Protein AF-A0A5R9P076-F1 (afdb_monomer)

Secondary structure (DSSP, 8-state):
--TTSHHHHHHHHTTS-HHHHTTS----STTHHHHHHHHTTGGG--SHHHHHHHHHHTHHHHHHT-HHHHHHHHHHHHHHTTT-HHHHHHHHHHHHHTT-S-----TT---HHHHHHHHHHHHHHHHHHHHHHHHHHHHHHHHHHHHHHHHHHHHHHHHT--

Sequence (162 aa):
MQLLSKEALEAWRATLPDDVLTCIETIDDSGQEAADFISKFLPDLKNSDDFSGLVSANREKFMEMGRARRIRFLAWCAAKFHSDKDERLRLISKITETGSSEEGSGSGNQSVGILFLEDIKAFAAAMGPRAAALIVDENTLSTVAGVGLEMASDMELRGGRK

Mean predicted aligned error: 11.78 Å

Solvent-accessible surface area (backbone atoms only — not comparable to full-atom values): 9103 Å² total; per-residue (Å²): 117,65,70,48,36,66,67,44,45,53,58,51,52,75,73,49,54,72,58,50,49,75,59,44,58,85,88,61,75,67,28,43,69,34,24,56,56,54,33,71,54,56,84,76,54,83,51,54,64,52,51,35,48,52,48,66,75,39,39,68,39,59,60,51,26,39,64,47,42,50,49,52,48,51,54,52,58,42,57,76,30,64,93,38,65,66,61,33,52,51,31,54,51,46,43,39,50,37,69,66,72,90,80,76,95,70,85,89,74,78,38,52,6,55,53,51,47,52,47,51,50,43,48,48,60,36,44,40,65,57,55,49,48,53,56,44,51,65,52,48,51,54,48,52,51,49,52,51,49,52,55,51,52,52,48,56,66,63,71,69,69,129

Radius of gyration: 22.94 Å; Cα contacts (8 Å, |Δi|>4): 131; chains: 1; bounding box: 50×40×75 Å

Structure (mmCIF, N/CA/C/O backbone):
data_AF-A0A5R9P076-F1
#
_entry.id   AF-A0A5R9P076-F1
#
loop_
_atom_site.group_PDB
_atom_site.id
_atom_site.type_symbol
_atom_site.label_atom_id
_atom_site.label_alt_id
_atom_site.label_comp_id
_atom_site.label_asym_id
_atom_site.label_entity_id
_atom_site.label_seq_id
_atom_site.pdbx_PDB_ins_code
_atom_site.Cartn_x
_atom_site.Cartn_y
_atom_site.Cartn_z
_atom_site.occupancy
_atom_site.B_iso_or_equiv
_atom_site.auth_seq_id
_atom_site.auth_comp_id
_atom_site.auth_asym_id
_atom_site.auth_atom_id
_atom_site.pdbx_PDB_model_num
ATOM 1 N N . MET A 1 1 ? -9.817 -12.397 7.333 1.00 52.56 1 MET A N 1
ATOM 2 C CA . MET A 1 1 ? -8.691 -12.341 6.374 1.00 52.56 1 MET A CA 1
ATOM 3 C C . MET A 1 1 ? -7.677 -11.347 6.919 1.00 52.56 1 MET A C 1
ATOM 5 O O . MET A 1 1 ? -7.999 -10.170 6.976 1.00 52.56 1 MET A O 1
ATOM 9 N N . GLN A 1 2 ? -6.513 -11.799 7.389 1.00 72.00 2 GLN A N 1
ATOM 10 C CA . GLN A 1 2 ? -5.481 -10.928 7.971 1.00 72.00 2 GLN A CA 1
ATOM 11 C C . GLN A 1 2 ? -4.481 -10.492 6.892 1.00 72.00 2 GLN A C 1
ATOM 13 O O . GLN A 1 2 ? -3.353 -10.955 6.832 1.00 72.00 2 GLN A O 1
ATOM 18 N N . LEU A 1 3 ? -4.933 -9.640 5.970 1.00 80.56 3 LEU A N 1
ATOM 19 C CA . LEU A 1 3 ? -4.145 -9.215 4.805 1.00 80.56 3 LEU A CA 1
ATOM 20 C C . LEU A 1 3 ? -2.860 -8.456 5.187 1.00 80.56 3 LEU A C 1
ATOM 22 O O . LEU A 1 3 ? -1.872 -8.510 4.457 1.00 80.56 3 LEU A O 1
ATOM 26 N N . LEU A 1 4 ? -2.913 -7.715 6.294 1.00 87.69 4 LEU A N 1
ATOM 27 C CA . LEU A 1 4 ? -1.838 -6.841 6.757 1.00 87.69 4 LEU A CA 1
ATOM 28 C C . LEU A 1 4 ? -1.059 -7.441 7.936 1.00 87.69 4 LEU A C 1
ATOM 30 O O . LEU A 1 4 ? -0.268 -6.722 8.551 1.00 87.69 4 LEU A O 1
ATOM 34 N N . SER A 1 5 ? -1.280 -8.721 8.274 1.00 87.12 5 SER A N 1
ATOM 35 C CA . SER A 1 5 ? -0.461 -9.365 9.301 1.00 87.12 5 SER A CA 1
ATOM 36 C C . SER A 1 5 ? 0.962 -9.567 8.817 1.00 87.12 5 SER A C 1
ATOM 38 O O . SER A 1 5 ? 1.235 -9.614 7.614 1.00 87.12 5 SER A O 1
ATOM 40 N N . LYS A 1 6 ? 1.866 -9.714 9.779 1.00 87.50 6 LYS A N 1
ATOM 41 C CA . LYS A 1 6 ? 3.260 -10.059 9.535 1.00 87.50 6 LYS A CA 1
ATOM 42 C C . LYS A 1 6 ? 3.403 -11.259 8.605 1.00 87.50 6 LYS A C 1
ATOM 44 O O . LYS A 1 6 ? 4.090 -11.151 7.598 1.00 87.50 6 LYS A O 1
ATOM 49 N N . GLU A 1 7 ? 2.697 -12.352 8.874 1.00 88.19 7 GLU A N 1
ATOM 50 C CA . GLU A 1 7 ? 2.788 -13.588 8.089 1.00 88.19 7 GLU A CA 1
ATOM 51 C C . GLU A 1 7 ? 2.330 -13.358 6.644 1.00 88.19 7 GLU A C 1
ATOM 53 O O . GLU A 1 7 ? 2.952 -13.837 5.696 1.00 88.19 7 GLU A O 1
ATOM 58 N N . ALA A 1 8 ? 1.258 -12.581 6.454 1.00 87.31 8 ALA A N 1
ATOM 59 C CA . ALA A 1 8 ? 0.768 -12.229 5.127 1.00 87.31 8 ALA A CA 1
ATOM 60 C C . ALA A 1 8 ? 1.743 -11.312 4.373 1.00 87.31 8 ALA A C 1
ATOM 62 O O . ALA A 1 8 ? 1.891 -11.438 3.153 1.00 87.31 8 ALA A O 1
ATOM 63 N N . LEU A 1 9 ? 2.413 -10.398 5.080 1.00 88.31 9 LEU A N 1
ATOM 64 C CA . LEU A 1 9 ? 3.448 -9.542 4.512 1.00 88.31 9 LEU A CA 1
ATOM 65 C C . LEU A 1 9 ? 4.713 -10.326 4.161 1.00 88.31 9 LEU A C 1
ATOM 67 O O . LEU A 1 9 ? 5.266 -10.096 3.092 1.00 88.31 9 LEU A O 1
ATOM 71 N N . GLU A 1 10 ? 5.158 -11.247 5.013 1.00 88.75 10 GLU A N 1
ATOM 72 C CA . GLU A 1 10 ? 6.329 -12.096 4.771 1.00 88.75 10 GLU A CA 1
ATOM 73 C C . GLU A 1 10 ? 6.095 -13.009 3.565 1.00 88.75 10 GLU A C 1
ATOM 75 O O . GLU A 1 10 ? 6.929 -13.067 2.659 1.00 88.75 10 GLU A O 1
ATOM 80 N N . ALA A 1 11 ? 4.919 -13.641 3.495 1.00 87.06 11 ALA A N 1
ATOM 81 C CA . ALA A 1 11 ? 4.516 -14.444 2.347 1.00 87.06 11 ALA A CA 1
ATOM 82 C C . ALA A 1 11 ? 4.445 -13.608 1.060 1.00 87.06 11 ALA A C 1
ATOM 84 O O . ALA A 1 11 ? 4.908 -14.048 0.011 1.00 87.06 11 ALA A O 1
ATOM 85 N N . TRP A 1 12 ? 3.903 -12.387 1.128 1.00 86.38 12 TRP A N 1
ATOM 86 C CA . TRP A 1 12 ? 3.876 -11.480 -0.019 1.00 86.38 12 TRP A CA 1
ATOM 87 C C . TRP A 1 12 ? 5.284 -11.050 -0.439 1.00 86.38 12 TRP A C 1
ATOM 89 O O . TRP A 1 12 ? 5.612 -11.117 -1.623 1.00 86.38 12 TRP A O 1
ATOM 99 N N . ARG A 1 13 ? 6.141 -10.680 0.516 1.00 86.12 13 ARG A N 1
ATOM 100 C CA . ARG A 1 13 ? 7.528 -10.273 0.282 1.00 86.12 13 ARG A CA 1
ATOM 101 C C . ARG A 1 13 ? 8.321 -11.369 -0.428 1.00 86.12 13 ARG A C 1
ATOM 103 O O . ARG A 1 13 ? 9.042 -11.058 -1.362 1.00 86.12 13 ARG A O 1
ATOM 110 N N . ALA A 1 14 ? 8.119 -12.638 -0.075 1.00 87.00 14 ALA A N 1
ATOM 111 C CA . ALA A 1 14 ? 8.769 -13.770 -0.745 1.00 87.00 14 ALA A CA 1
ATOM 112 C C . ALA A 1 14 ? 8.414 -13.915 -2.242 1.00 87.00 14 ALA A C 1
ATOM 114 O O . ALA A 1 14 ? 9.110 -14.618 -2.970 1.00 87.00 14 ALA A O 1
ATOM 115 N N . THR A 1 15 ? 7.342 -13.267 -2.712 1.00 84.56 15 THR A N 1
ATOM 116 C CA . THR A 1 15 ? 6.947 -13.257 -4.134 1.00 84.56 15 THR A CA 1
ATOM 117 C C . THR A 1 15 ? 7.462 -12.042 -4.901 1.00 84.56 15 THR A C 1
ATOM 119 O O . THR A 1 15 ? 7.340 -11.994 -6.126 1.00 84.56 15 THR A O 1
ATOM 122 N N . LEU A 1 16 ? 7.995 -11.042 -4.195 1.00 83.38 16 LEU A N 1
ATOM 123 C CA . LEU A 1 16 ? 8.477 -9.818 -4.812 1.00 83.38 16 LEU A CA 1
ATOM 124 C C . LEU A 1 16 ? 9.899 -10.021 -5.340 1.00 83.38 16 LEU A C 1
ATOM 126 O O . LEU A 1 16 ? 10.714 -10.662 -4.679 1.00 83.38 16 LEU A O 1
ATOM 130 N N . PRO A 1 17 ? 10.217 -9.462 -6.513 1.00 83.25 17 PRO A N 1
ATOM 131 C CA . PRO A 1 17 ? 11.572 -9.517 -7.028 1.00 83.25 17 PRO A CA 1
ATOM 132 C C . PRO A 1 17 ? 12.523 -8.605 -6.240 1.00 83.25 17 PRO A C 1
ATOM 134 O O . PRO A 1 17 ? 12.096 -7.623 -5.628 1.00 83.25 17 PRO A O 1
ATOM 137 N N . ASP A 1 18 ? 13.814 -8.946 -6.258 1.00 82.69 18 ASP A N 1
ATOM 138 C CA . ASP A 1 18 ? 14.845 -8.359 -5.387 1.00 82.69 18 ASP A CA 1
ATOM 139 C C . ASP A 1 18 ? 14.935 -6.832 -5.457 1.00 82.69 18 ASP A C 1
ATOM 141 O O . ASP A 1 18 ? 15.166 -6.163 -4.451 1.00 82.69 18 ASP A O 1
ATOM 145 N N . ASP A 1 19 ? 14.707 -6.260 -6.634 1.00 77.62 19 ASP A N 1
ATOM 146 C CA . ASP A 1 19 ? 14.695 -4.819 -6.847 1.00 77.62 19 ASP A CA 1
ATOM 147 C C . ASP A 1 19 ? 13.543 -4.134 -6.103 1.00 77.62 19 ASP A C 1
ATOM 149 O O . ASP A 1 19 ? 13.736 -3.087 -5.486 1.00 77.62 19 ASP A O 1
ATOM 153 N N . VAL A 1 20 ? 12.372 -4.767 -6.049 1.00 77.06 20 VAL A N 1
ATOM 154 C CA . VAL A 1 20 ? 11.212 -4.287 -5.284 1.00 77.06 20 VAL A CA 1
ATOM 155 C C . VAL A 1 20 ? 11.425 -4.468 -3.785 1.00 77.06 20 VAL A C 1
ATOM 157 O O . VAL A 1 20 ? 10.986 -3.629 -2.998 1.00 77.06 20 VAL A O 1
ATOM 160 N N . LEU A 1 21 ? 12.147 -5.511 -3.366 1.00 82.38 21 LEU A N 1
ATOM 161 C CA . LEU A 1 21 ? 12.463 -5.736 -1.952 1.00 82.38 21 LEU A CA 1
ATOM 162 C C . LEU A 1 21 ? 13.232 -4.573 -1.319 1.00 82.38 21 LEU A C 1
ATOM 164 O O . LEU A 1 21 ? 13.111 -4.371 -0.114 1.00 82.38 21 LEU A O 1
ATOM 168 N N . THR A 1 22 ? 13.965 -3.784 -2.109 1.00 79.94 22 THR A N 1
ATOM 169 C CA . THR A 1 22 ? 14.715 -2.617 -1.619 1.00 79.94 22 THR A CA 1
ATOM 170 C C . THR A 1 22 ? 13.831 -1.496 -1.061 1.00 79.94 22 THR A C 1
ATOM 172 O O . THR A 1 22 ? 14.291 -0.727 -0.218 1.00 79.94 22 THR A O 1
ATOM 175 N N . CYS A 1 23 ? 12.564 -1.399 -1.489 1.00 77.44 23 CYS A N 1
ATOM 176 C CA . CYS A 1 23 ? 11.626 -0.369 -1.022 1.00 77.44 23 CYS A CA 1
ATOM 177 C C . CYS A 1 23 ? 10.661 -0.857 0.070 1.00 77.44 23 CYS A C 1
ATOM 179 O O . CYS A 1 23 ? 9.968 -0.046 0.691 1.00 77.44 23 CYS A O 1
ATOM 181 N N . ILE A 1 24 ? 10.620 -2.169 0.319 1.00 79.12 24 ILE A N 1
AT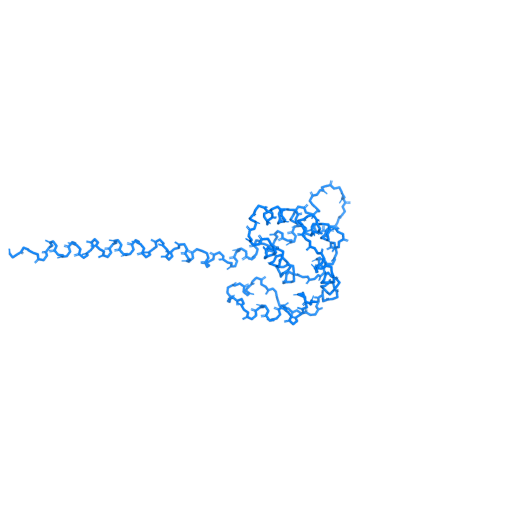OM 182 C CA . ILE A 1 24 ? 9.838 -2.771 1.395 1.00 79.12 24 ILE A CA 1
ATOM 183 C C . ILE A 1 24 ? 10.731 -2.855 2.632 1.00 79.12 24 ILE A C 1
ATOM 185 O O . ILE A 1 24 ? 11.671 -3.647 2.679 1.00 79.12 24 ILE A O 1
ATOM 189 N N . GLU A 1 25 ? 10.428 -2.026 3.630 1.00 75.88 25 GLU A N 1
ATOM 190 C CA . GLU A 1 25 ? 11.100 -2.054 4.932 1.00 75.88 25 GLU A CA 1
ATOM 191 C C . GLU A 1 25 ? 11.065 -3.455 5.558 1.00 75.88 25 GLU A C 1
ATOM 193 O O . GLU A 1 25 ? 10.203 -4.286 5.248 1.00 75.88 25 GLU A O 1
ATOM 198 N N . THR A 1 26 ? 12.012 -3.716 6.461 1.00 77.25 26 THR A N 1
ATOM 199 C CA . THR A 1 26 ? 12.011 -4.941 7.261 1.00 77.25 26 THR A CA 1
ATOM 200 C C . THR A 1 26 ? 10.670 -5.077 7.975 1.00 77.25 26 THR A C 1
ATOM 202 O O . THR A 1 26 ? 1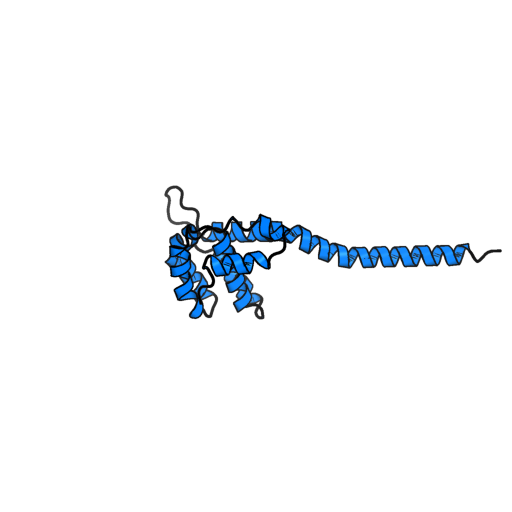0.217 -4.153 8.644 1.00 77.25 26 THR A O 1
ATOM 205 N N . ILE A 1 27 ? 10.033 -6.234 7.814 1.00 80.00 27 ILE A N 1
ATOM 206 C CA . ILE A 1 27 ? 8.757 -6.526 8.458 1.00 80.00 27 ILE A CA 1
ATOM 207 C C . ILE A 1 27 ? 9.059 -6.887 9.910 1.00 80.00 27 ILE A C 1
ATOM 209 O O . ILE A 1 27 ? 9.698 -7.905 10.178 1.00 80.00 27 ILE A O 1
ATOM 213 N N . ASP A 1 28 ? 8.604 -6.054 10.834 1.00 80.25 28 ASP A N 1
ATOM 214 C CA . ASP A 1 28 ? 8.674 -6.303 12.266 1.00 80.25 28 ASP A CA 1
ATOM 215 C C . ASP A 1 28 ? 7.276 -6.239 12.907 1.00 80.25 28 ASP A C 1
ATOM 217 O O . ASP A 1 28 ? 6.242 -6.070 12.243 1.00 80.25 28 ASP A O 1
ATOM 221 N N . ASP A 1 29 ? 7.242 -6.429 14.223 1.00 83.25 29 ASP A N 1
ATOM 222 C CA . ASP A 1 29 ? 5.997 -6.417 14.992 1.00 83.25 29 ASP A CA 1
ATOM 223 C C . ASP A 1 29 ? 5.503 -4.983 15.267 1.00 83.25 29 ASP A C 1
ATOM 225 O O . ASP A 1 29 ? 4.395 -4.794 15.777 1.00 83.25 29 ASP A O 1
ATOM 229 N N . SER A 1 30 ? 6.282 -3.954 14.903 1.00 83.62 30 SER A N 1
ATOM 230 C CA . SER A 1 30 ? 5.867 -2.562 15.069 1.00 83.62 30 SER A CA 1
ATOM 231 C C . SER A 1 30 ? 4.650 -2.285 14.187 1.00 83.62 30 SER A C 1
ATOM 233 O O . SER A 1 30 ? 4.571 -2.730 13.043 1.00 83.62 30 SER A O 1
ATOM 235 N N . GLY A 1 31 ? 3.631 -1.625 14.739 1.00 87.06 31 GLY A N 1
ATOM 236 C CA . GLY A 1 31 ? 2.412 -1.312 13.992 1.00 87.06 31 GLY A CA 1
ATOM 237 C C . GLY A 1 31 ? 1.497 -2.506 13.674 1.00 87.06 31 GLY A C 1
ATOM 238 O O . GLY A 1 31 ? 0.515 -2.330 12.950 1.00 87.06 31 GLY A O 1
ATOM 239 N N . GLN A 1 32 ? 1.765 -3.707 14.210 1.00 89.94 32 GLN A N 1
ATOM 240 C CA . GLN A 1 32 ? 0.924 -4.895 14.000 1.00 89.94 32 GLN A CA 1
ATOM 241 C C . GLN A 1 32 ? -0.497 -4.704 14.559 1.00 89.94 32 GLN A C 1
ATOM 243 O O . GLN A 1 32 ? -1.468 -5.021 13.878 1.00 89.94 32 GLN A O 1
ATOM 248 N N . GLU A 1 33 ? -0.645 -4.093 15.738 1.00 92.06 33 GLU A N 1
ATOM 249 C CA . GLU A 1 33 ? -1.966 -3.797 16.317 1.00 92.06 33 GLU A CA 1
ATOM 250 C C . GLU A 1 33 ? -2.794 -2.855 15.428 1.00 92.06 33 GLU A C 1
ATOM 252 O O . GLU A 1 33 ? -3.988 -3.076 15.206 1.00 92.06 33 GLU A O 1
ATOM 257 N N . ALA A 1 34 ? -2.154 -1.823 14.871 1.00 92.44 34 ALA A N 1
ATOM 258 C CA . ALA A 1 34 ? -2.785 -0.901 13.933 1.00 92.44 34 ALA A CA 1
ATOM 259 C C . ALA A 1 34 ? -3.213 -1.623 12.646 1.00 92.44 34 ALA A C 1
ATOM 261 O O . ALA A 1 34 ? -4.325 -1.429 12.151 1.00 92.44 34 ALA A O 1
ATOM 262 N N . ALA A 1 35 ? -2.361 -2.510 12.137 1.00 91.81 35 ALA A N 1
ATOM 263 C CA . ALA A 1 35 ? -2.640 -3.320 10.961 1.00 91.81 35 ALA A CA 1
ATOM 264 C C . ALA A 1 35 ? -3.803 -4.297 11.167 1.00 91.81 35 ALA A C 1
ATOM 266 O O . ALA A 1 35 ? -4.648 -4.449 10.280 1.00 91.81 35 ALA A O 1
ATOM 267 N N . ASP A 1 36 ? -3.871 -4.935 12.333 1.00 91.69 36 ASP A N 1
ATOM 268 C CA . ASP A 1 36 ? -4.958 -5.838 12.702 1.00 91.69 36 ASP A CA 1
ATOM 269 C C . ASP A 1 36 ? -6.270 -5.085 12.885 1.00 91.69 36 ASP A C 1
ATOM 271 O O . ASP A 1 36 ? -7.328 -5.580 12.490 1.00 91.69 36 ASP A O 1
ATOM 275 N N . PHE A 1 37 ? -6.214 -3.870 13.430 1.00 92.69 37 PHE A N 1
ATOM 276 C CA . PHE A 1 37 ? -7.367 -2.986 13.493 1.00 92.69 37 PHE A CA 1
ATOM 277 C C . PHE A 1 37 ? -7.885 -2.650 12.087 1.00 92.69 37 PHE A C 1
ATOM 279 O O . PHE A 1 37 ? -9.046 -2.928 11.795 1.00 92.69 37 PHE A O 1
ATOM 286 N N . ILE A 1 38 ? -7.030 -2.145 11.190 1.00 93.50 38 ILE A N 1
ATOM 287 C CA . ILE A 1 38 ? -7.416 -1.801 9.809 1.00 93.50 38 ILE A CA 1
ATOM 288 C C . ILE A 1 38 ? -7.918 -3.030 9.038 1.00 93.50 38 ILE A C 1
ATOM 290 O O . ILE A 1 38 ? -8.920 -2.948 8.326 1.00 93.50 38 ILE A O 1
ATOM 294 N N . SER A 1 39 ? -7.281 -4.191 9.222 1.00 91.56 39 SER A N 1
ATOM 295 C CA . SER A 1 39 ? -7.641 -5.441 8.537 1.00 91.56 39 SER A CA 1
ATOM 296 C C . SER A 1 39 ? -9.083 -5.887 8.788 1.00 91.56 39 SER A C 1
ATOM 298 O O . SER A 1 39 ? -9.654 -6.575 7.940 1.00 91.56 39 SER A O 1
ATOM 300 N N . LYS A 1 40 ? -9.691 -5.490 9.915 1.00 91.31 40 LYS A N 1
ATOM 301 C CA . LYS A 1 40 ? -11.091 -5.811 10.241 1.00 91.31 40 LYS A CA 1
ATOM 302 C C . LYS A 1 40 ? -12.086 -5.134 9.302 1.00 91.31 40 LYS A C 1
ATOM 304 O O . LYS A 1 40 ? -13.136 -5.708 9.057 1.00 91.31 40 LYS A O 1
ATOM 309 N N . PHE A 1 41 ? -11.747 -3.964 8.762 1.00 91.19 41 PHE A N 1
ATOM 310 C CA . PHE A 1 41 ? -12.644 -3.171 7.915 1.00 91.19 41 PHE A CA 1
ATOM 311 C C . PHE A 1 41 ? -12.517 -3.504 6.426 1.00 91.19 41 PHE A C 1
ATOM 313 O O . PHE A 1 41 ? -13.438 -3.255 5.655 1.00 91.19 41 PHE A O 1
ATOM 320 N N . LEU A 1 42 ? -11.385 -4.079 6.000 1.00 89.62 42 LEU A N 1
ATOM 321 C CA . LEU A 1 42 ? -11.100 -4.338 4.583 1.00 89.62 42 LEU A CA 1
ATOM 322 C C . LEU A 1 42 ? -12.157 -5.194 3.858 1.00 89.62 42 LEU A C 1
ATOM 324 O O . LEU A 1 42 ? -12.450 -4.890 2.703 1.00 89.62 42 LEU A O 1
ATOM 328 N N . PRO A 1 43 ? -12.739 -6.255 4.452 1.00 88.31 43 PRO A N 1
ATOM 329 C CA . PRO A 1 43 ? -13.738 -7.069 3.758 1.00 88.31 43 PRO A CA 1
ATOM 330 C C . PRO A 1 43 ? -14.981 -6.290 3.307 1.00 88.31 43 PRO A C 1
ATOM 332 O O . PRO A 1 43 ? -15.598 -6.679 2.315 1.00 88.31 43 PRO A O 1
ATOM 335 N N . ASP A 1 44 ? -15.309 -5.195 3.995 1.00 88.38 44 ASP A N 1
ATOM 336 C CA . ASP A 1 44 ? -16.555 -4.451 3.805 1.00 88.38 44 ASP A CA 1
ATOM 337 C C . ASP A 1 44 ? -16.432 -3.287 2.808 1.00 88.38 44 ASP A C 1
ATOM 339 O O . ASP A 1 44 ? -17.447 -2.723 2.399 1.00 88.38 44 ASP A O 1
ATOM 343 N N . LEU A 1 45 ? -15.214 -2.947 2.372 1.00 89.12 45 LEU A N 1
ATOM 344 C CA . LEU A 1 45 ? -14.963 -1.842 1.441 1.00 89.12 45 LEU A CA 1
ATOM 345 C C . LEU A 1 45 ? -15.324 -2.224 -0.001 1.00 89.12 45 LEU A C 1
ATOM 347 O O . LEU A 1 45 ? -14.855 -3.248 -0.516 1.00 89.12 45 LEU A O 1
ATOM 351 N N . LYS A 1 46 ? -16.118 -1.383 -0.680 1.00 87.12 46 LYS A N 1
ATOM 352 C CA . LYS A 1 46 ? -16.646 -1.678 -2.025 1.00 87.12 46 LYS A CA 1
ATOM 353 C C . LYS A 1 46 ? -16.291 -0.641 -3.081 1.00 87.12 46 LYS A C 1
ATOM 355 O O . LYS A 1 46 ? -16.010 -1.025 -4.211 1.00 87.12 46 LYS A O 1
ATOM 360 N N . ASN A 1 47 ? -16.326 0.643 -2.742 1.00 87.38 47 ASN A N 1
ATOM 361 C CA . ASN A 1 47 ? -16.152 1.754 -3.689 1.00 87.38 47 ASN A CA 1
ATOM 362 C C . ASN A 1 47 ? -15.066 2.725 -3.208 1.00 87.38 47 ASN A C 1
ATOM 364 O O . ASN A 1 47 ? -14.736 2.712 -2.029 1.00 87.38 47 ASN A O 1
ATOM 368 N N . SER A 1 48 ? -14.528 3.593 -4.072 1.00 85.06 48 SER A N 1
ATOM 369 C CA . SER A 1 48 ? -13.425 4.485 -3.679 1.00 85.06 48 SER A CA 1
ATOM 370 C C . SER A 1 48 ? -13.714 5.403 -2.482 1.00 85.06 48 SER A C 1
ATOM 372 O O . SER A 1 48 ? -12.780 5.748 -1.751 1.00 85.06 48 SER A O 1
ATOM 374 N N . ASP A 1 49 ? -14.974 5.784 -2.252 1.00 88.75 49 ASP A N 1
ATOM 375 C CA . ASP A 1 49 ? -15.364 6.603 -1.101 1.00 88.75 49 ASP A CA 1
ATOM 376 C C . ASP A 1 49 ? -15.186 5.841 0.217 1.00 88.75 49 ASP A C 1
ATOM 378 O O . ASP A 1 49 ? -14.579 6.392 1.135 1.00 88.75 49 ASP A O 1
ATOM 382 N N . ASP A 1 50 ? -15.574 4.562 0.286 1.00 91.12 50 ASP A N 1
ATOM 383 C CA . ASP A 1 50 ? -15.405 3.725 1.487 1.00 91.12 50 ASP A CA 1
ATOM 384 C C . ASP A 1 50 ? -13.933 3.663 1.929 1.00 91.12 50 ASP A C 1
ATOM 386 O O . ASP A 1 50 ? -13.606 3.797 3.110 1.00 91.12 50 ASP A O 1
ATOM 390 N N . PHE A 1 51 ? -13.019 3.486 0.969 1.00 90.00 51 PHE A N 1
ATOM 391 C CA . PHE A 1 51 ? -11.584 3.388 1.243 1.00 90.00 51 PHE A CA 1
ATOM 392 C C . PHE A 1 51 ? -11.019 4.720 1.733 1.00 90.00 51 PHE A C 1
ATOM 394 O O . PHE A 1 51 ? -10.301 4.757 2.732 1.00 90.00 51 PHE A O 1
ATOM 401 N N . SER A 1 52 ? -11.346 5.817 1.045 1.00 87.88 52 SER A N 1
ATOM 402 C CA . SER A 1 52 ? -10.900 7.156 1.443 1.00 87.88 52 SER A CA 1
ATOM 403 C C . SER A 1 52 ? -11.474 7.570 2.805 1.00 87.88 52 SER A C 1
ATOM 405 O O . SER A 1 52 ? -10.777 8.187 3.615 1.00 87.88 52 SER A O 1
ATOM 407 N N . GLY A 1 53 ? -12.708 7.149 3.102 1.00 90.00 53 GLY A N 1
ATOM 408 C CA . GLY A 1 53 ? -13.359 7.316 4.395 1.00 90.00 53 GLY A CA 1
ATOM 409 C C . GLY A 1 53 ? -12.642 6.543 5.496 1.00 90.00 53 GLY A C 1
ATOM 410 O O . GLY A 1 53 ? -12.357 7.113 6.548 1.00 90.00 53 GLY A O 1
ATOM 411 N N . LEU A 1 54 ? -12.255 5.287 5.241 1.00 92.81 54 LEU A N 1
ATOM 412 C CA . LEU A 1 54 ? -11.475 4.489 6.190 1.00 92.81 54 LEU A CA 1
ATOM 413 C C . LEU A 1 54 ? -10.118 5.136 6.500 1.00 92.81 54 LEU A C 1
ATOM 415 O O . LEU A 1 54 ? -9.743 5.226 7.672 1.00 92.81 54 LEU A O 1
ATOM 419 N N . VAL A 1 55 ? -9.398 5.599 5.471 1.00 91.62 55 VAL A N 1
ATOM 420 C CA . VAL A 1 55 ? -8.107 6.291 5.631 1.00 91.62 55 VAL A CA 1
ATOM 421 C C . VAL A 1 55 ? -8.278 7.585 6.422 1.00 91.62 55 VAL A C 1
ATOM 423 O O . VAL A 1 55 ? -7.530 7.838 7.366 1.00 91.62 55 VAL A O 1
ATOM 426 N N . SER A 1 56 ? -9.297 8.380 6.092 1.00 89.19 56 SER A N 1
ATOM 427 C CA . SER A 1 56 ? -9.596 9.637 6.782 1.00 89.19 56 SER A CA 1
ATOM 428 C C . SER A 1 56 ? -9.973 9.439 8.248 1.00 89.19 56 SER A C 1
ATOM 430 O O . SER A 1 56 ? -9.561 10.236 9.086 1.00 89.19 56 SER A O 1
ATOM 432 N N . ALA A 1 57 ? -10.731 8.389 8.562 1.00 90.44 57 ALA A N 1
ATOM 433 C CA . ALA A 1 57 ? -11.181 8.102 9.920 1.00 90.44 57 ALA A CA 1
ATOM 434 C C . ALA A 1 57 ? -10.080 7.503 10.810 1.00 90.44 57 ALA A C 1
ATOM 436 O O . ALA A 1 57 ? -10.163 7.612 12.027 1.00 90.44 57 ALA A O 1
ATOM 437 N N . ASN A 1 58 ? -9.046 6.884 10.225 1.00 93.00 58 ASN A N 1
ATOM 438 C CA . ASN A 1 58 ? -8.045 6.108 10.967 1.00 93.00 58 ASN A CA 1
ATOM 439 C C . ASN A 1 58 ? -6.603 6.501 10.617 1.00 93.00 58 ASN A C 1
ATOM 441 O O . ASN A 1 58 ? -5.718 5.647 10.558 1.00 93.00 58 ASN A O 1
ATOM 445 N N . ARG A 1 59 ? -6.357 7.796 10.381 1.00 90.38 59 ARG A N 1
ATOM 446 C CA . ARG A 1 59 ? -5.056 8.327 9.924 1.00 90.38 59 ARG A CA 1
ATOM 447 C C . ARG A 1 59 ? -3.893 7.859 10.795 1.00 90.38 59 ARG A C 1
ATOM 449 O O . ARG A 1 59 ? -2.897 7.380 10.267 1.00 90.38 59 ARG A O 1
ATOM 456 N N . GLU A 1 60 ? -4.049 7.937 12.114 1.00 90.56 60 GLU A N 1
ATOM 457 C CA . GLU A 1 60 ? -3.031 7.511 13.084 1.00 90.56 60 GLU A CA 1
ATOM 458 C C . GLU A 1 60 ? -2.651 6.041 12.915 1.00 90.56 60 GLU A C 1
ATOM 460 O O . GLU A 1 60 ? -1.470 5.715 12.879 1.00 90.56 60 GLU A O 1
ATOM 465 N N . LYS A 1 61 ? -3.626 5.160 12.668 1.00 93.19 61 LYS A N 1
ATOM 466 C CA . LYS A 1 61 ? -3.358 3.732 12.443 1.00 93.19 61 LYS A CA 1
ATOM 467 C C . LYS A 1 61 ? -2.571 3.479 11.162 1.00 93.19 61 LYS A C 1
ATOM 469 O O . LYS A 1 61 ? -1.690 2.622 11.139 1.00 93.19 61 LYS A O 1
ATOM 474 N N . PHE A 1 62 ? -2.825 4.257 10.114 1.00 92.50 62 PHE A N 1
ATOM 475 C CA . PHE A 1 62 ? -2.034 4.191 8.885 1.00 92.50 62 PHE A CA 1
ATOM 476 C C . PHE A 1 62 ? -0.614 4.757 9.048 1.00 92.50 62 PHE A C 1
ATOM 478 O O . PHE A 1 62 ? 0.320 4.272 8.403 1.00 92.50 62 PHE A O 1
ATOM 485 N N . MET A 1 63 ? -0.418 5.742 9.925 1.00 90.06 63 MET A N 1
ATOM 486 C CA . MET A 1 63 ? 0.921 6.215 10.285 1.00 90.06 63 MET A CA 1
ATOM 487 C C . MET A 1 63 ? 1.680 5.145 11.087 1.00 90.06 63 MET A C 1
ATOM 489 O O . MET A 1 63 ? 2.801 4.798 10.721 1.00 90.06 63 MET A O 1
ATOM 493 N N . GLU A 1 64 ? 1.033 4.556 12.100 1.00 91.19 64 GLU A N 1
ATOM 494 C CA . GLU A 1 64 ? 1.591 3.530 12.996 1.00 91.19 64 GLU A CA 1
ATOM 495 C C . GLU A 1 64 ? 1.999 2.230 12.278 1.00 91.19 64 GLU A C 1
ATOM 497 O O . GLU A 1 64 ? 2.991 1.615 12.653 1.00 91.19 64 GLU A O 1
ATOM 502 N N . MET A 1 65 ? 1.258 1.782 11.257 1.00 90.44 65 MET A N 1
ATOM 503 C CA . MET A 1 65 ? 1.461 0.453 10.642 1.00 90.44 65 MET A CA 1
ATOM 504 C C . MET A 1 65 ? 2.742 0.296 9.794 1.00 90.44 65 MET A C 1
ATOM 506 O O . MET A 1 65 ? 3.083 -0.832 9.420 1.00 90.44 65 MET A O 1
ATOM 510 N N . GLY A 1 66 ? 3.427 1.397 9.467 1.00 89.50 66 GLY A N 1
ATOM 511 C CA . GLY A 1 66 ? 4.668 1.405 8.679 1.00 89.50 66 GLY A CA 1
ATOM 512 C C . GLY A 1 66 ? 4.484 1.282 7.157 1.00 89.50 66 GLY A C 1
ATOM 513 O O . GLY A 1 66 ? 3.407 0.941 6.650 1.00 89.50 66 GLY A O 1
ATOM 514 N N . ARG A 1 67 ? 5.557 1.562 6.399 1.00 88.25 67 ARG A N 1
ATOM 515 C CA . ARG A 1 67 ? 5.532 1.633 4.923 1.00 88.25 67 ARG A CA 1
ATOM 516 C C . ARG A 1 67 ? 5.166 0.305 4.277 1.00 88.25 67 ARG A C 1
ATOM 518 O O . ARG A 1 67 ? 4.318 0.275 3.389 1.00 88.25 67 ARG A O 1
ATOM 525 N N . ALA A 1 68 ? 5.768 -0.800 4.720 1.00 89.31 68 ALA A N 1
ATOM 526 C CA . ALA A 1 68 ? 5.538 -2.115 4.117 1.00 89.31 68 ALA A CA 1
ATOM 527 C C . ALA A 1 68 ? 4.042 -2.481 4.102 1.00 89.31 68 ALA A C 1
ATOM 529 O O . ALA A 1 68 ? 3.502 -2.915 3.080 1.00 89.31 68 ALA A O 1
ATOM 530 N N . ARG A 1 69 ? 3.340 -2.227 5.214 1.00 91.88 69 ARG A N 1
ATOM 531 C CA . ARG A 1 69 ? 1.902 -2.489 5.314 1.00 91.88 69 ARG A CA 1
ATOM 532 C C . ARG A 1 69 ? 1.076 -1.470 4.527 1.00 91.88 69 ARG A C 1
ATOM 534 O O . ARG A 1 69 ? 0.081 -1.862 3.918 1.00 91.88 69 ARG A O 1
ATOM 541 N N . ARG A 1 70 ? 1.468 -0.189 4.490 1.00 92.00 70 ARG A N 1
ATOM 542 C CA . ARG A 1 70 ? 0.796 0.825 3.654 1.00 92.00 70 ARG A CA 1
ATOM 543 C C . ARG A 1 70 ? 0.895 0.502 2.161 1.00 92.00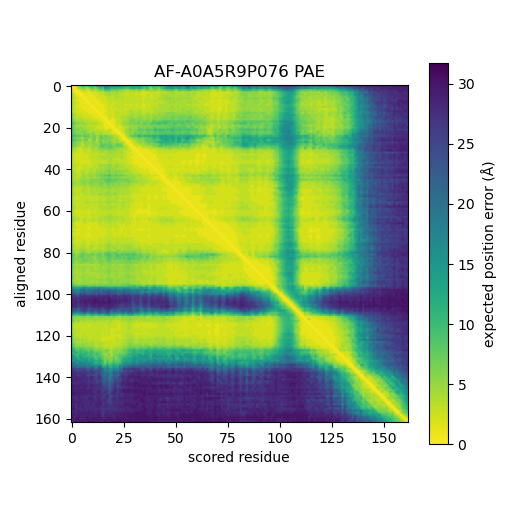 70 ARG A C 1
ATOM 545 O O . ARG A 1 70 ? -0.120 0.549 1.470 1.00 92.00 70 ARG A O 1
ATOM 552 N N . ILE A 1 71 ? 2.062 0.076 1.673 1.00 89.12 71 ILE A N 1
ATOM 553 C CA . ILE A 1 71 ? 2.233 -0.399 0.290 1.00 89.12 71 ILE A CA 1
ATOM 554 C C . ILE A 1 71 ? 1.373 -1.645 0.049 1.00 89.12 71 ILE A C 1
ATOM 556 O O . ILE A 1 71 ? 0.678 -1.730 -0.966 1.00 89.12 71 ILE A O 1
ATOM 560 N N . ARG A 1 72 ? 1.346 -2.598 0.993 1.00 89.62 72 ARG A N 1
ATOM 561 C CA . ARG A 1 72 ? 0.494 -3.793 0.882 1.00 89.62 72 ARG A CA 1
ATOM 562 C C . ARG A 1 72 ? -0.991 -3.438 0.777 1.00 89.62 72 ARG A C 1
ATOM 564 O O . ARG A 1 72 ? -1.703 -4.051 -0.025 1.00 89.62 72 ARG A O 1
ATOM 571 N N . PHE A 1 73 ? -1.438 -2.461 1.566 1.00 91.62 73 PHE A N 1
ATOM 572 C CA . PHE A 1 73 ? -2.785 -1.904 1.508 1.00 91.62 73 PHE A CA 1
ATOM 573 C C . PHE A 1 73 ? -3.064 -1.286 0.132 1.00 91.62 73 PHE A C 1
ATOM 575 O O . PHE A 1 73 ? -4.021 -1.699 -0.518 1.00 91.62 73 PHE A O 1
ATOM 582 N N . LEU A 1 74 ? -2.195 -0.399 -0.370 1.00 88.50 74 LEU A N 1
ATOM 583 C CA . LEU A 1 74 ? -2.329 0.204 -1.704 1.00 88.50 74 LEU A CA 1
ATOM 584 C C . LEU A 1 74 ? -2.416 -0.847 -2.821 1.00 88.50 74 LEU A C 1
ATOM 586 O O . LEU A 1 74 ? -3.269 -0.744 -3.702 1.00 88.50 74 LEU A O 1
ATOM 590 N N . ALA A 1 75 ? -1.579 -1.886 -2.772 1.00 86.12 75 ALA A N 1
ATOM 591 C CA . ALA A 1 75 ? -1.600 -2.972 -3.750 1.00 86.12 75 ALA A CA 1
ATOM 592 C C . ALA A 1 75 ? -2.939 -3.728 -3.744 1.00 86.12 75 ALA A C 1
ATOM 594 O O . ALA A 1 75 ? -3.473 -4.077 -4.797 1.00 86.12 75 ALA A O 1
ATOM 595 N N . TRP A 1 76 ? -3.511 -3.963 -2.563 1.00 87.19 76 TRP A N 1
ATOM 596 C CA . TRP A 1 76 ? -4.817 -4.604 -2.436 1.00 87.19 76 TRP A CA 1
ATOM 597 C C . TRP A 1 76 ? -5.960 -3.708 -2.929 1.00 87.19 76 TRP A C 1
ATOM 599 O O . TRP A 1 76 ? -6.823 -4.179 -3.671 1.00 87.19 76 TRP A O 1
ATOM 609 N N . CYS A 1 77 ? -5.923 -2.417 -2.595 1.00 85.25 77 CYS A N 1
ATOM 610 C CA . CYS A 1 77 ? -6.841 -1.401 -3.108 1.00 85.25 77 CYS A CA 1
ATOM 611 C C . CYS A 1 77 ? -6.839 -1.369 -4.642 1.00 85.25 77 CYS A C 1
ATOM 613 O O . CYS A 1 77 ? -7.888 -1.448 -5.276 1.00 85.25 77 CYS A O 1
ATOM 615 N N . ALA A 1 78 ? -5.654 -1.327 -5.253 1.00 80.81 78 ALA A N 1
ATOM 616 C CA . ALA A 1 78 ? -5.506 -1.321 -6.704 1.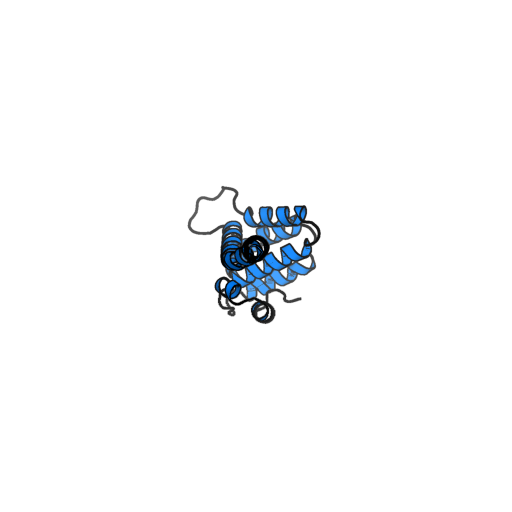00 80.81 78 ALA A CA 1
ATOM 617 C C . ALA A 1 78 ? -6.029 -2.613 -7.360 1.00 80.81 78 ALA A C 1
ATOM 619 O O . ALA A 1 78 ? -6.642 -2.553 -8.427 1.00 80.81 78 ALA A O 1
ATOM 620 N N . ALA A 1 79 ? -5.833 -3.772 -6.721 1.00 83.06 79 ALA A N 1
ATOM 621 C CA . ALA A 1 79 ? -6.303 -5.062 -7.228 1.00 83.06 79 ALA A CA 1
ATOM 622 C C . ALA A 1 79 ? -7.838 -5.186 -7.239 1.00 83.06 79 ALA A C 1
ATOM 624 O O . ALA A 1 79 ? -8.402 -5.821 -8.134 1.00 83.06 79 ALA A O 1
ATOM 625 N N . LYS A 1 80 ? -8.533 -4.553 -6.282 1.00 82.25 80 LYS A N 1
ATOM 626 C CA . LYS A 1 80 ? -10.007 -4.526 -6.239 1.00 82.25 80 LYS A CA 1
ATOM 627 C C . LYS A 1 80 ? -10.618 -3.902 -7.492 1.00 82.25 80 LYS A C 1
ATOM 629 O O . LYS A 1 80 ? -11.624 -4.402 -7.981 1.00 82.25 80 LYS A O 1
ATOM 634 N N . PHE A 1 81 ? -9.960 -2.887 -8.045 1.00 79.69 81 PHE A N 1
ATOM 635 C CA . PHE A 1 81 ? -10.381 -2.172 -9.250 1.00 79.69 81 PHE A CA 1
ATOM 636 C C . PHE A 1 81 ? -9.464 -2.494 -10.442 1.00 79.69 81 PHE A C 1
ATOM 638 O O . PHE A 1 81 ? -9.163 -1.633 -11.267 1.00 79.69 81 PHE A O 1
ATOM 645 N N . HIS A 1 82 ? -8.953 -3.728 -10.546 1.00 76.62 82 HIS A N 1
ATOM 646 C CA . HIS A 1 82 ? -8.027 -4.091 -11.629 1.00 76.62 82 HIS A CA 1
ATOM 647 C C . HIS A 1 82 ? -8.642 -3.870 -13.026 1.00 76.62 82 HIS A C 1
ATOM 649 O O . HIS A 1 82 ? -7.959 -3.366 -13.920 1.00 76.62 82 HIS A O 1
ATOM 655 N N . SER A 1 83 ? -9.932 -4.182 -13.189 1.00 80.62 83 SER A N 1
ATOM 656 C CA . SER A 1 83 ? -10.687 -4.042 -14.439 1.00 80.62 83 SER A CA 1
ATOM 657 C C . SER A 1 83 ? -11.203 -2.624 -14.702 1.00 80.62 83 SER A C 1
ATOM 659 O O . SER A 1 83 ? -11.563 -2.322 -15.834 1.00 80.62 83 SER A O 1
ATOM 661 N N . ASP A 1 84 ? -11.229 -1.757 -13.686 1.00 84.31 84 ASP A N 1
ATOM 662 C CA . ASP A 1 84 ? -11.730 -0.383 -13.774 1.00 84.31 84 ASP A CA 1
ATOM 663 C C . ASP A 1 84 ? -10.586 0.606 -13.524 1.00 84.31 84 ASP A C 1
ATOM 665 O O . ASP A 1 84 ? -10.223 0.935 -12.390 1.00 84.31 84 ASP A O 1
ATOM 669 N N . LYS A 1 85 ? -9.955 1.037 -14.619 1.00 80.44 85 LYS A N 1
ATOM 670 C CA . LYS A 1 85 ? -8.801 1.939 -14.568 1.00 80.44 85 LYS A CA 1
ATOM 671 C C . LYS A 1 85 ? -9.163 3.290 -13.949 1.00 80.44 85 LYS A C 1
ATOM 673 O O . LYS A 1 85 ? -8.346 3.827 -13.200 1.00 80.44 85 LYS A O 1
ATOM 678 N N . ASP A 1 86 ? -10.337 3.824 -14.262 1.00 82.81 86 ASP A N 1
ATOM 679 C CA . ASP A 1 86 ? -10.728 5.169 -13.846 1.00 82.81 86 ASP A CA 1
ATOM 680 C C . ASP A 1 86 ? -11.052 5.190 -12.352 1.00 82.81 86 ASP A C 1
ATOM 682 O O . ASP A 1 86 ? -10.545 6.049 -11.627 1.00 82.81 86 ASP A O 1
ATOM 686 N N . GLU A 1 87 ? -11.775 4.184 -11.852 1.00 84.25 87 GLU A N 1
ATOM 687 C CA . GLU A 1 87 ? -12.050 4.057 -10.418 1.00 84.25 87 GLU A CA 1
ATOM 688 C C . GLU A 1 87 ? -10.768 3.780 -9.619 1.00 84.25 87 GLU A C 1
ATOM 690 O O . GLU A 1 87 ? -10.571 4.334 -8.534 1.00 84.25 87 GLU A O 1
ATOM 695 N N . ARG A 1 88 ? -9.828 3.003 -10.177 1.00 82.94 88 ARG A N 1
ATOM 696 C CA . ARG A 1 88 ? -8.504 2.802 -9.572 1.00 82.94 88 ARG A CA 1
ATOM 697 C C . ARG A 1 88 ? -7.721 4.111 -9.453 1.00 82.94 88 ARG A C 1
ATOM 699 O O . ARG A 1 88 ? -7.149 4.374 -8.398 1.00 82.94 88 ARG A O 1
ATOM 706 N N . LEU A 1 89 ? -7.673 4.926 -10.509 1.00 82.38 89 LEU A N 1
ATOM 707 C CA . LEU A 1 89 ? -6.985 6.224 -10.474 1.00 82.38 89 LEU A CA 1
ATOM 708 C C . LEU A 1 89 ? -7.651 7.180 -9.481 1.00 82.38 89 LEU A C 1
ATOM 710 O O . LEU A 1 89 ? -6.958 7.826 -8.693 1.00 82.38 89 LEU A O 1
ATOM 714 N N . ARG A 1 90 ? -8.986 7.211 -9.468 1.00 81.81 90 ARG A N 1
ATOM 715 C CA . ARG A 1 90 ? -9.776 8.006 -8.526 1.00 81.81 90 ARG A CA 1
ATOM 716 C C . ARG A 1 90 ? -9.495 7.622 -7.075 1.00 81.81 90 ARG A C 1
ATOM 718 O O . ARG A 1 90 ? -9.323 8.500 -6.236 1.00 81.81 90 ARG A O 1
ATOM 725 N N . LEU A 1 91 ? -9.418 6.326 -6.777 1.00 83.62 91 LEU A N 1
ATOM 726 C CA . LEU A 1 91 ? -9.075 5.819 -5.449 1.00 83.62 91 LEU A CA 1
ATOM 727 C C . LEU A 1 91 ? -7.689 6.284 -4.995 1.00 83.62 91 LEU A C 1
ATOM 729 O O . LEU A 1 91 ? -7.545 6.775 -3.877 1.00 83.62 91 LEU A O 1
ATOM 733 N N . ILE A 1 92 ? -6.677 6.132 -5.856 1.00 85.19 92 ILE A N 1
ATOM 734 C CA . ILE A 1 92 ? -5.307 6.534 -5.525 1.00 85.19 92 ILE A CA 1
ATOM 735 C C . ILE A 1 92 ? -5.240 8.042 -5.263 1.00 85.19 92 ILE A C 1
ATOM 737 O O . ILE A 1 92 ? -4.717 8.428 -4.222 1.00 85.19 92 ILE A O 1
ATOM 741 N N . SER A 1 93 ? -5.836 8.868 -6.133 1.00 82.69 93 SER A N 1
ATOM 742 C CA . SER A 1 93 ? -5.913 10.328 -5.946 1.00 82.69 93 SER A CA 1
ATOM 743 C C . SER A 1 93 ? -6.562 10.687 -4.604 1.00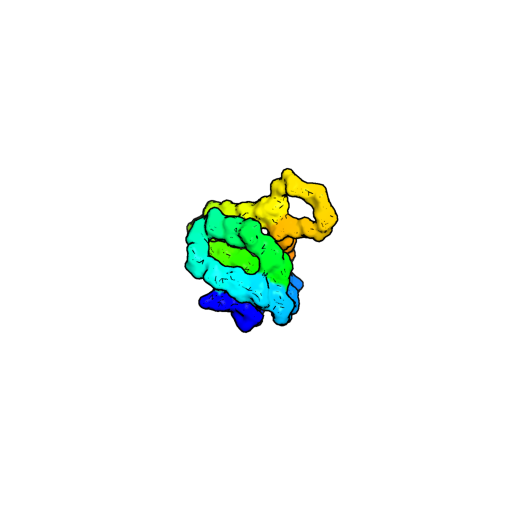 82.69 93 SER A C 1
ATOM 745 O O . SER A 1 93 ? -5.923 11.353 -3.788 1.00 82.69 93 SER A O 1
ATOM 747 N N . LYS A 1 94 ? -7.743 10.132 -4.291 1.00 84.31 94 LYS A N 1
ATOM 748 C CA . LYS A 1 94 ? -8.431 10.374 -3.010 1.00 84.31 94 LYS A CA 1
ATOM 749 C C . LYS A 1 94 ? -7.582 10.010 -1.791 1.00 84.31 94 LYS A C 1
ATOM 751 O O . LYS A 1 94 ? -7.535 10.771 -0.826 1.00 84.31 94 LYS A O 1
ATOM 756 N N . ILE A 1 95 ? -6.915 8.855 -1.806 1.00 84.62 95 ILE A N 1
ATOM 757 C CA . ILE A 1 95 ? -6.076 8.414 -0.681 1.00 84.62 95 ILE A CA 1
ATOM 758 C C . ILE A 1 95 ? -4.863 9.339 -0.511 1.00 84.62 95 ILE A C 1
ATOM 760 O O . ILE A 1 95 ? -4.534 9.699 0.617 1.00 84.62 95 ILE A O 1
ATOM 764 N N . THR A 1 96 ? -4.223 9.767 -1.603 1.00 82.12 96 THR A N 1
ATOM 765 C CA . THR A 1 96 ? -3.057 10.669 -1.540 1.00 82.12 96 THR A CA 1
ATOM 766 C C . THR A 1 96 ? -3.415 12.116 -1.200 1.00 82.12 96 THR A C 1
ATOM 768 O O . THR A 1 96 ? -2.596 12.827 -0.631 1.00 82.12 96 THR A O 1
ATOM 771 N N . GLU A 1 97 ? -4.642 12.547 -1.493 1.00 79.12 97 GLU A N 1
ATOM 772 C CA . GLU A 1 97 ? -5.165 13.878 -1.147 1.00 79.12 97 GLU A CA 1
ATOM 773 C C . GLU A 1 97 ? -5.776 13.923 0.265 1.00 79.12 97 GLU A C 1
ATOM 775 O O . GLU A 1 97 ? -6.089 14.994 0.794 1.00 79.12 97 GLU A O 1
ATOM 780 N N . THR A 1 98 ? -5.931 12.766 0.916 1.00 70.19 98 THR A N 1
ATOM 781 C CA . THR A 1 98 ? -6.491 12.682 2.265 1.00 70.19 98 THR A CA 1
ATOM 782 C C . THR A 1 98 ? -5.581 13.396 3.267 1.00 70.19 98 THR A C 1
ATOM 784 O O . THR A 1 98 ? -4.488 12.932 3.590 1.00 70.19 98 THR A O 1
ATOM 787 N N . GLY A 1 99 ? -6.062 14.522 3.803 1.00 55.28 99 GLY A N 1
ATOM 788 C CA . GLY A 1 99 ? -5.307 15.358 4.741 1.00 55.28 99 GLY A CA 1
ATOM 789 C C . GLY A 1 99 ? -4.446 16.439 4.081 1.00 55.28 99 GLY A C 1
ATOM 790 O O . GLY A 1 99 ? -3.596 17.004 4.759 1.00 55.28 99 GLY A O 1
ATOM 791 N N . SER A 1 100 ? -4.651 16.728 2.789 1.00 51.56 100 SER A N 1
ATOM 792 C CA . SER A 1 100 ? -4.017 17.860 2.089 1.00 51.56 100 SER A CA 1
ATOM 793 C C . SER A 1 100 ? -4.793 19.180 2.197 1.00 51.56 100 SER A C 1
ATOM 795 O O . SER A 1 100 ? -4.325 20.198 1.694 1.00 51.56 100 SER A O 1
ATOM 797 N N . SER A 1 101 ? -5.964 19.189 2.840 1.00 44.09 101 SER A N 1
ATOM 798 C CA . SER A 1 101 ? -6.714 20.421 3.094 1.00 44.09 101 SER A CA 1
ATOM 799 C C . SER A 1 101 ? -6.096 21.168 4.271 1.00 44.09 101 SER A C 1
ATOM 801 O O . SER A 1 101 ? -6.148 20.708 5.411 1.00 44.09 101 SER A O 1
ATOM 803 N N . GLU A 1 102 ? -5.485 22.306 3.953 1.00 46.94 102 GLU A N 1
ATOM 804 C CA . GLU A 1 102 ? -5.029 23.323 4.889 1.00 46.94 102 GLU A CA 1
ATOM 805 C C . GLU A 1 102 ? -6.151 23.691 5.864 1.00 46.94 102 GLU A C 1
ATOM 807 O O . GLU A 1 102 ? -7.094 24.355 5.470 1.00 46.94 102 GLU A O 1
ATOM 812 N N . GLU A 1 103 ? -6.056 23.258 7.119 1.00 40.12 103 GLU A N 1
ATOM 813 C CA . GLU A 1 103 ? -6.588 23.963 8.291 1.00 40.12 103 GLU A CA 1
ATOM 814 C C . GLU A 1 103 ? -5.994 23.300 9.543 1.00 40.12 103 GLU A C 1
ATOM 816 O O . GLU A 1 103 ? -6.441 22.247 9.995 1.00 40.12 103 GLU A O 1
ATOM 821 N N . GLY A 1 104 ? -4.922 23.886 10.084 1.00 37.59 104 GLY A N 1
ATOM 822 C CA . GLY A 1 104 ? -4.329 23.408 11.333 1.00 37.59 104 GLY A CA 1
ATOM 823 C C . GLY A 1 104 ? -2.843 23.694 11.466 1.00 37.59 104 GLY A C 1
ATOM 824 O O . GLY A 1 104 ? -2.010 22.800 11.371 1.00 37.59 104 GLY A O 1
ATOM 825 N N . SER A 1 105 ? -2.508 24.953 11.726 1.00 43.91 105 SER A N 1
ATOM 826 C CA . SER A 1 105 ? -1.222 25.366 12.281 1.00 43.91 105 SER A CA 1
ATOM 827 C C . SER A 1 105 ? -0.871 24.546 13.533 1.00 43.91 105 SER A C 1
ATOM 829 O O . SER A 1 105 ? -1.498 24.723 14.577 1.00 43.91 105 SER A O 1
ATOM 831 N N . GLY A 1 106 ? 0.142 23.681 13.456 1.00 33.97 106 GLY A N 1
ATOM 832 C CA . GLY A 1 106 ? 0.665 22.990 14.634 1.00 33.97 106 GLY A CA 1
ATOM 833 C C . GLY A 1 106 ? 1.564 21.801 14.309 1.00 33.97 106 GLY A C 1
ATOM 834 O O . GLY A 1 106 ? 1.080 20.717 14.031 1.00 33.97 106 GLY A O 1
ATOM 835 N N . SER A 1 107 ? 2.878 22.025 14.380 1.00 37.97 107 SER A N 1
ATOM 836 C CA . SER A 1 107 ? 3.929 21.053 14.720 1.00 37.97 107 SER A CA 1
ATOM 837 C C . SER A 1 107 ? 3.742 19.583 14.282 1.00 37.97 107 SER A C 1
ATOM 839 O O . SER A 1 107 ? 3.143 18.779 14.987 1.00 37.97 107 SER A O 1
ATOM 841 N N . GLY A 1 108 ? 4.421 19.187 13.202 1.00 43.88 108 GLY A N 1
ATOM 842 C CA . GLY A 1 108 ? 5.062 17.864 13.119 1.00 43.88 108 GLY A CA 1
ATOM 843 C C . GLY A 1 108 ? 4.245 16.653 12.647 1.00 43.88 108 GLY A C 1
ATOM 844 O O . GLY A 1 108 ? 4.864 15.629 12.375 1.00 43.88 108 GLY A O 1
ATOM 845 N N . ASN A 1 109 ? 2.922 16.731 12.484 1.00 45.28 109 ASN A N 1
ATOM 846 C CA . ASN A 1 109 ? 2.152 15.596 11.955 1.00 45.28 109 ASN A CA 1
ATOM 847 C C . ASN A 1 109 ? 2.145 15.597 10.419 1.00 45.28 109 ASN A C 1
ATOM 849 O O . ASN A 1 109 ? 1.378 16.328 9.792 1.00 45.28 109 ASN A O 1
ATOM 853 N N . GLN A 1 11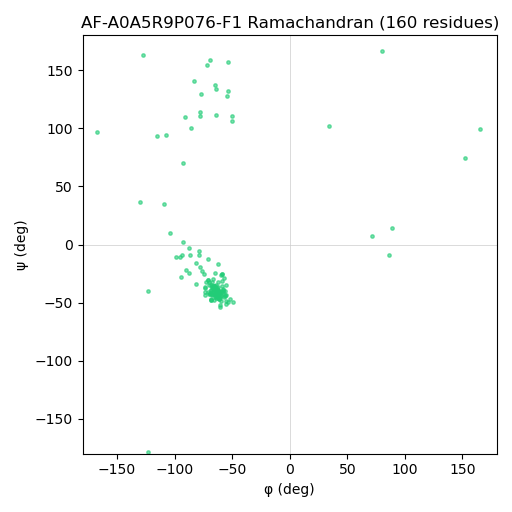0 ? 2.998 14.768 9.805 1.00 59.47 110 GLN A N 1
ATOM 854 C CA . GLN A 1 110 ? 2.889 14.445 8.378 1.00 59.47 110 GLN A CA 1
ATOM 855 C C . GLN A 1 110 ? 1.474 13.935 8.071 1.00 59.47 110 GLN A C 1
ATOM 857 O O . GLN A 1 110 ? 0.941 13.070 8.765 1.00 59.47 110 GLN A O 1
ATOM 862 N N . SER A 1 111 ? 0.861 14.464 7.013 1.00 76.44 111 SER A N 1
ATOM 863 C CA . SER A 1 111 ? -0.427 13.965 6.533 1.00 76.44 111 SER A CA 1
ATOM 864 C C . SER A 1 111 ? -0.267 12.527 6.021 1.00 76.44 111 SER A C 1
ATOM 866 O O . SER A 1 111 ? 0.690 12.206 5.314 1.00 76.44 111 SER A O 1
ATOM 868 N N . VAL A 1 112 ? -1.219 11.649 6.352 1.00 85.81 112 VAL A N 1
ATOM 869 C CA . VAL A 1 112 ? -1.210 10.253 5.881 1.00 85.81 112 VAL A CA 1
ATOM 870 C C . VAL A 1 112 ? -1.218 10.162 4.348 1.00 85.81 112 VAL A C 1
ATOM 872 O O . VAL A 1 112 ? -0.609 9.255 3.783 1.00 85.81 112 VAL A O 1
ATOM 875 N N . GLY A 1 113 ? -1.848 11.124 3.663 1.00 82.31 113 GLY A N 1
ATOM 876 C CA . GLY A 1 113 ? -1.834 11.213 2.204 1.00 82.31 113 GLY A CA 1
ATOM 877 C C . GLY A 1 113 ? -0.428 11.443 1.645 1.00 82.31 113 GLY A C 1
ATOM 878 O O . GLY A 1 113 ? -0.048 10.804 0.662 1.00 82.31 113 GLY A O 1
ATOM 879 N N . ILE A 1 114 ? 0.385 12.265 2.324 1.00 85.69 114 ILE A N 1
ATOM 880 C CA . ILE A 1 114 ? 1.798 12.475 1.971 1.00 85.69 114 ILE A CA 1
ATOM 881 C C . ILE A 1 114 ? 2.578 11.165 2.115 1.00 85.69 114 ILE A C 1
ATOM 883 O O . ILE A 1 114 ? 3.313 10.806 1.198 1.00 85.69 114 ILE A O 1
ATOM 887 N N . LEU A 1 115 ? 2.371 10.414 3.203 1.00 88.88 115 LEU A N 1
ATOM 888 C CA . LEU A 1 115 ? 3.031 9.117 3.396 1.00 88.88 115 LEU A CA 1
ATOM 889 C C . LEU A 1 115 ? 2.684 8.130 2.277 1.00 88.88 115 LEU A C 1
ATOM 891 O O . LEU A 1 115 ? 3.574 7.487 1.729 1.00 88.88 115 LEU A O 1
ATOM 895 N N . PHE A 1 116 ? 1.412 8.041 1.881 1.00 88.31 116 PHE A N 1
ATOM 896 C CA . PHE A 1 116 ? 1.020 7.189 0.756 1.00 88.31 116 PHE A CA 1
ATOM 897 C C . PHE A 1 116 ? 1.647 7.635 -0.566 1.00 88.31 116 PHE A C 1
ATOM 899 O O . PHE A 1 116 ? 2.062 6.792 -1.360 1.00 88.31 116 PHE A O 1
ATOM 906 N N . LEU A 1 117 ? 1.750 8.943 -0.813 1.00 85.56 117 LEU A N 1
ATOM 907 C CA . LEU A 1 117 ? 2.417 9.461 -2.005 1.00 85.56 117 LEU A CA 1
ATOM 908 C C . LEU A 1 117 ? 3.916 9.123 -2.010 1.00 85.56 117 LEU A C 1
ATOM 910 O O . LEU A 1 117 ? 4.456 8.740 -3.049 1.00 85.56 117 LEU A O 1
ATOM 914 N N . GLU A 1 118 ? 4.590 9.257 -0.869 1.00 86.50 118 GLU A N 1
ATOM 915 C CA . GLU A 1 118 ? 5.990 8.859 -0.700 1.00 86.50 118 GLU A CA 1
ATOM 916 C C . GLU A 1 118 ? 6.179 7.357 -0.929 1.00 86.50 118 GLU A C 1
ATOM 918 O O . GLU A 1 118 ? 7.101 6.957 -1.640 1.00 86.50 118 GLU A O 1
ATOM 923 N N . ASP A 1 119 ? 5.271 6.531 -0.412 1.00 87.81 119 ASP A N 1
ATOM 924 C CA . ASP A 1 119 ? 5.293 5.081 -0.593 1.00 87.81 119 ASP A CA 1
ATOM 925 C C . ASP A 1 119 ? 5.097 4.685 -2.069 1.00 87.81 119 ASP A C 1
ATOM 927 O O . ASP A 1 119 ? 5.822 3.830 -2.582 1.00 87.81 119 ASP A O 1
ATOM 931 N N . ILE A 1 120 ? 4.180 5.348 -2.791 1.00 85.88 120 ILE A N 1
ATOM 932 C CA . ILE A 1 120 ? 3.989 5.156 -4.241 1.00 85.88 120 ILE A CA 1
ATOM 933 C C . ILE A 1 120 ? 5.260 5.530 -5.006 1.00 85.88 120 ILE A C 1
ATOM 935 O O . ILE A 1 120 ? 5.679 4.786 -5.893 1.00 85.88 120 ILE A O 1
ATOM 939 N N . LYS A 1 121 ? 5.891 6.663 -4.674 1.00 84.69 121 LYS A N 1
ATOM 940 C CA . LYS A 1 121 ? 7.135 7.107 -5.322 1.00 84.69 121 LYS A CA 1
ATOM 941 C C . LYS A 1 121 ? 8.285 6.138 -5.066 1.00 84.69 121 LYS A C 1
ATOM 943 O O . LYS A 1 121 ? 9.005 5.811 -6.004 1.00 84.69 121 LYS A O 1
ATOM 948 N N . ALA A 1 122 ? 8.438 5.660 -3.832 1.00 83.94 122 ALA A N 1
ATOM 949 C CA . ALA A 1 122 ? 9.461 4.682 -3.475 1.00 83.94 122 ALA A CA 1
ATOM 950 C C . ALA A 1 122 ? 9.262 3.364 -4.239 1.00 83.94 122 ALA A C 1
ATOM 952 O O . ALA A 1 122 ? 10.206 2.842 -4.832 1.00 83.94 122 ALA A O 1
ATOM 953 N N . PHE A 1 123 ? 8.021 2.874 -4.300 1.00 82.75 123 PHE A N 1
ATOM 954 C CA . PHE A 1 123 ? 7.684 1.666 -5.048 1.00 82.75 123 PHE A CA 1
ATOM 955 C C . PHE A 1 123 ? 7.901 1.840 -6.560 1.00 82.75 123 PHE A C 1
ATOM 957 O O . PHE A 1 123 ? 8.479 0.973 -7.214 1.00 82.75 123 PHE A O 1
ATOM 964 N N . ALA A 1 124 ? 7.495 2.980 -7.128 1.00 81.00 124 ALA A N 1
ATOM 965 C CA . ALA A 1 124 ? 7.703 3.294 -8.540 1.00 81.00 124 ALA A CA 1
ATOM 966 C C . ALA A 1 124 ? 9.192 3.419 -8.898 1.00 81.00 124 ALA A C 1
ATOM 968 O O . ALA A 1 124 ? 9.603 2.943 -9.954 1.00 81.00 124 ALA A O 1
ATOM 969 N N . ALA A 1 125 ? 10.008 4.011 -8.022 1.00 80.50 125 ALA A N 1
ATOM 970 C CA . ALA A 1 125 ? 11.453 4.103 -8.213 1.00 80.50 125 ALA A CA 1
ATOM 971 C C . ALA A 1 125 ? 12.119 2.718 -8.217 1.00 80.50 125 ALA A C 1
ATOM 973 O O . ALA A 1 125 ? 12.964 2.458 -9.070 1.00 80.50 125 ALA A O 1
ATOM 974 N N . ALA A 1 126 ? 11.692 1.817 -7.327 1.00 80.88 126 ALA A N 1
ATOM 975 C CA . ALA A 1 126 ? 12.179 0.438 -7.288 1.00 80.88 126 ALA A CA 1
ATOM 976 C C . ALA A 1 126 ? 11.773 -0.368 -8.535 1.00 80.88 126 ALA A C 1
ATOM 978 O O . ALA A 1 126 ? 12.568 -1.138 -9.061 1.00 80.88 126 ALA A O 1
ATOM 979 N N . MET A 1 127 ? 10.562 -0.144 -9.055 1.00 75.81 127 MET A N 1
ATOM 980 C CA . MET A 1 127 ? 10.059 -0.779 -10.282 1.00 75.81 127 MET A CA 1
ATOM 981 C C . MET A 1 127 ? 10.603 -0.155 -11.577 1.00 75.81 127 MET A C 1
ATOM 983 O O . MET A 1 127 ? 10.530 -0.773 -12.642 1.00 75.81 127 MET A O 1
ATOM 987 N N . GLY A 1 128 ? 11.113 1.077 -11.515 1.00 72.50 128 GLY A N 1
ATOM 988 C CA . GLY A 1 128 ? 11.556 1.863 -12.667 1.00 72.50 128 GLY A CA 1
ATOM 989 C C . GLY A 1 128 ? 12.562 1.135 -13.565 1.00 72.50 128 GLY A C 1
ATOM 990 O O . GLY A 1 128 ? 12.314 1.054 -14.768 1.00 72.50 128 GLY A O 1
ATOM 991 N N . PRO A 1 129 ? 13.645 0.544 -13.024 1.00 74.75 129 PRO A N 1
ATOM 992 C CA . PRO A 1 129 ? 14.607 -0.231 -13.805 1.00 74.75 129 PRO A CA 1
ATOM 993 C C . PRO A 1 129 ? 13.981 -1.407 -14.563 1.00 74.75 129 PRO A C 1
ATOM 995 O O . PRO A 1 129 ? 14.339 -1.639 -15.712 1.00 74.75 129 PRO A O 1
ATOM 998 N N . ARG A 1 130 ? 13.008 -2.111 -13.971 1.00 67.12 130 ARG A N 1
ATOM 999 C CA . ARG A 1 130 ? 12.263 -3.191 -14.640 1.00 67.12 130 ARG A CA 1
ATOM 1000 C C . ARG A 1 130 ? 11.367 -2.683 -15.757 1.00 67.12 130 ARG A C 1
ATOM 1002 O O . ARG A 1 130 ? 11.364 -3.257 -16.838 1.00 67.12 130 ARG A O 1
ATOM 1009 N N . ALA A 1 131 ? 10.605 -1.622 -15.503 1.00 62.75 131 ALA A N 1
ATOM 1010 C CA . ALA A 1 131 ? 9.746 -1.026 -16.522 1.00 62.75 131 ALA A CA 1
ATOM 1011 C C . ALA A 1 131 ? 10.582 -0.494 -17.697 1.00 62.75 131 ALA A C 1
ATOM 1013 O O . ALA A 1 131 ? 10.247 -0.736 -18.853 1.00 62.75 131 ALA A O 1
ATOM 1014 N N . ALA A 1 132 ? 11.709 0.157 -17.399 1.00 60.34 132 ALA A N 1
ATOM 1015 C CA . ALA A 1 132 ? 12.672 0.595 -18.398 1.00 60.34 132 ALA A CA 1
ATOM 1016 C C . ALA A 1 132 ? 13.283 -0.593 -19.150 1.00 60.34 132 ALA A C 1
ATOM 1018 O O . ALA A 1 132 ? 13.340 -0.545 -20.370 1.00 60.34 132 ALA A O 1
ATOM 1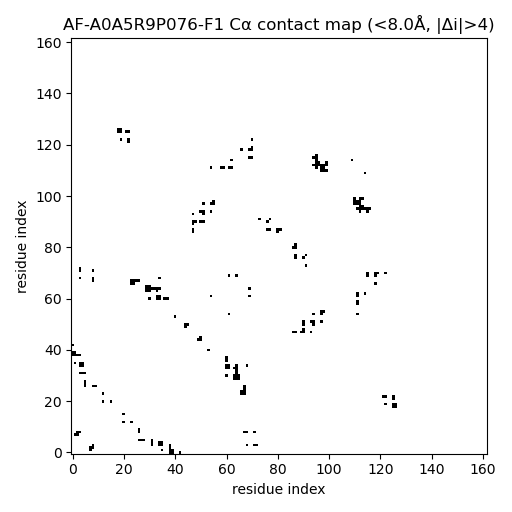019 N N . ALA A 1 133 ? 13.676 -1.671 -18.464 1.00 60.41 133 ALA A N 1
ATOM 1020 C CA . ALA A 1 133 ? 14.197 -2.876 -19.103 1.00 60.41 133 ALA A CA 1
ATOM 1021 C C . ALA A 1 133 ? 13.168 -3.525 -20.036 1.00 60.41 133 ALA A C 1
ATOM 1023 O O . ALA A 1 133 ? 13.543 -3.903 -21.131 1.00 60.41 133 ALA A O 1
ATOM 1024 N N . LEU A 1 134 ? 11.885 -3.588 -19.667 1.00 59.12 134 LEU A N 1
ATOM 1025 C CA . LEU A 1 134 ? 10.820 -4.105 -20.538 1.00 59.12 134 LEU A CA 1
ATOM 1026 C C . LEU A 1 134 ? 10.613 -3.231 -21.788 1.00 59.12 134 LEU A C 1
ATOM 1028 O O . LEU A 1 134 ? 10.503 -3.756 -22.889 1.00 59.12 134 LEU A O 1
ATOM 1032 N N . ILE A 1 135 ? 10.618 -1.902 -21.633 1.00 51.09 135 ILE A N 1
ATOM 1033 C CA . ILE A 1 135 ? 10.487 -0.947 -22.751 1.00 51.09 135 ILE A CA 1
ATOM 1034 C C . ILE A 1 135 ? 11.722 -0.981 -23.664 1.00 51.09 135 ILE A C 1
ATOM 1036 O O . ILE A 1 135 ? 11.613 -0.857 -24.887 1.00 51.09 135 ILE A O 1
ATOM 1040 N N . VAL A 1 136 ? 12.908 -1.108 -23.069 1.00 51.69 136 VAL A N 1
ATOM 1041 C CA . VAL A 1 136 ? 14.176 -1.233 -23.787 1.00 51.69 136 VAL A CA 1
ATOM 1042 C C . VAL A 1 136 ? 14.235 -2.585 -24.481 1.00 51.69 136 VAL A C 1
ATOM 1044 O O . VAL A 1 136 ? 14.624 -2.605 -25.634 1.00 51.69 136 VAL A O 1
ATOM 1047 N N . ASP A 1 137 ? 13.808 -3.687 -23.876 1.00 50.53 137 ASP A N 1
ATOM 1048 C CA . ASP A 1 137 ? 13.804 -5.009 -24.514 1.00 50.53 137 ASP A CA 1
ATOM 1049 C C . ASP A 1 137 ? 12.881 -5.022 -25.746 1.00 50.53 137 ASP A C 1
ATOM 1051 O O . ASP A 1 137 ? 13.295 -5.422 -26.833 1.00 50.53 137 ASP A O 1
ATOM 1055 N N . GLU A 1 138 ? 11.688 -4.429 -25.639 1.00 49.00 138 GLU A N 1
ATOM 1056 C CA . GLU A 1 138 ? 10.716 -4.342 -26.739 1.00 49.00 138 GLU A CA 1
ATOM 1057 C C . GLU A 1 138 ? 11.215 -3.478 -27.925 1.00 49.00 138 GLU A C 1
ATOM 1059 O O . GLU A 1 138 ? 10.992 -3.819 -29.088 1.00 49.00 138 GLU A O 1
ATOM 1064 N N . ASN A 1 139 ? 11.970 -2.399 -27.664 1.00 47.25 139 ASN A N 1
ATOM 1065 C CA . ASN A 1 139 ? 12.499 -1.498 -28.706 1.00 47.25 139 ASN A CA 1
ATOM 1066 C C . ASN A 1 139 ? 13.936 -1.822 -29.171 1.00 47.25 139 ASN A C 1
ATOM 1068 O O . ASN A 1 139 ? 14.306 -1.550 -30.319 1.00 47.25 139 ASN A O 1
ATOM 1072 N N . THR A 1 140 ? 14.761 -2.426 -28.316 1.00 47.06 140 THR A N 1
ATOM 1073 C CA . THR A 1 140 ? 16.163 -2.773 -28.613 1.00 47.06 140 THR A CA 1
ATOM 1074 C C . THR A 1 140 ? 16.239 -4.064 -29.409 1.00 47.06 140 THR A C 1
ATOM 1076 O O . THR A 1 140 ? 17.060 -4.141 -30.316 1.00 47.06 140 THR A O 1
ATOM 1079 N N . LEU A 1 141 ? 15.342 -5.034 -29.189 1.00 41.41 141 LEU A N 1
ATOM 1080 C CA . LEU A 1 141 ? 15.259 -6.227 -30.042 1.00 41.41 141 LEU A CA 1
ATOM 1081 C C . LEU A 1 141 ? 14.793 -5.895 -31.460 1.00 41.41 141 LEU A C 1
ATOM 1083 O O . LEU A 1 141 ? 15.361 -6.424 -32.407 1.00 41.41 141 LEU A O 1
ATOM 1087 N N . SER A 1 142 ? 13.829 -4.986 -31.628 1.00 43.97 142 SER A N 1
ATOM 1088 C CA . SER A 1 142 ? 13.399 -4.516 -32.956 1.00 43.97 142 SER A CA 1
ATOM 1089 C C . SER A 1 142 ? 14.535 -3.800 -33.699 1.00 43.97 142 SER A C 1
ATOM 1091 O O . SER A 1 142 ? 14.771 -4.046 -34.881 1.00 43.97 142 SER A O 1
ATOM 1093 N N . THR A 1 143 ? 15.319 -2.987 -32.985 1.00 46.09 143 THR A N 1
ATOM 1094 C CA . THR A 1 143 ? 16.459 -2.260 -33.563 1.00 46.09 143 THR A CA 1
ATOM 1095 C C . THR A 1 143 ? 17.651 -3.181 -33.850 1.00 46.09 143 THR A C 1
ATOM 1097 O O . THR A 1 143 ? 18.259 -3.071 -34.907 1.00 46.09 143 THR A O 1
ATOM 1100 N N . VAL A 1 144 ? 17.972 -4.137 -32.973 1.00 46.03 144 VAL A N 1
ATOM 1101 C CA . VAL A 1 144 ? 19.028 -5.138 -33.218 1.00 46.03 144 VAL A CA 1
ATOM 1102 C C . VAL A 1 144 ? 18.609 -6.130 -34.309 1.00 46.03 144 VAL A C 1
ATOM 1104 O O . VAL A 1 144 ? 19.448 -6.523 -35.114 1.00 46.03 144 VAL A O 1
ATOM 1107 N N . ALA A 1 145 ? 17.325 -6.488 -34.408 1.00 48.22 145 ALA A N 1
ATOM 1108 C CA . ALA A 1 145 ? 16.795 -7.287 -35.513 1.00 48.22 145 ALA A CA 1
ATOM 1109 C C . ALA A 1 145 ? 16.813 -6.512 -36.840 1.00 48.22 145 ALA A C 1
ATOM 1111 O O . ALA A 1 145 ? 17.166 -7.088 -37.864 1.00 48.22 145 ALA A O 1
ATOM 1112 N N . GLY A 1 146 ? 16.504 -5.210 -36.823 1.00 41.88 146 GLY A N 1
ATOM 1113 C CA . GLY A 1 146 ? 16.595 -4.328 -37.990 1.00 41.88 146 GLY A CA 1
ATOM 1114 C C . GLY A 1 146 ? 18.034 -4.129 -38.470 1.00 41.88 146 GLY A C 1
ATOM 1115 O O . GLY A 1 146 ? 18.322 -4.340 -39.643 1.00 41.88 146 GLY A O 1
ATOM 1116 N N . VAL A 1 147 ? 18.966 -3.839 -37.555 1.00 51.06 147 VAL A N 1
ATOM 1117 C CA . VAL A 1 147 ? 20.401 -3.718 -37.869 1.00 51.06 147 VAL A CA 1
ATOM 1118 C C . VAL A 1 147 ? 20.989 -5.073 -38.283 1.00 51.06 147 VAL A C 1
ATOM 1120 O O . VAL A 1 147 ? 21.807 -5.134 -39.195 1.00 51.06 147 VAL A O 1
ATOM 1123 N N . GLY A 1 148 ? 20.537 -6.180 -37.689 1.00 36.75 148 GLY A N 1
ATOM 1124 C CA . GLY A 1 148 ? 20.919 -7.533 -38.098 1.00 36.75 148 GLY A CA 1
ATOM 1125 C C . GLY A 1 148 ? 20.444 -7.897 -39.509 1.00 36.75 148 GLY A C 1
ATOM 1126 O O . GLY A 1 148 ? 21.199 -8.520 -40.255 1.00 36.75 148 GLY A O 1
ATOM 1127 N N . LEU A 1 149 ? 19.237 -7.471 -39.907 1.00 45.84 149 LEU A N 1
ATOM 1128 C CA . LEU A 1 149 ? 18.712 -7.664 -41.264 1.00 45.84 149 LEU A CA 1
ATOM 1129 C C . LEU A 1 149 ? 19.438 -6.786 -42.292 1.00 45.84 149 LEU A C 1
ATOM 1131 O O . LEU A 1 149 ? 19.749 -7.254 -43.385 1.00 45.84 149 LEU A O 1
ATOM 1135 N N . GLU A 1 150 ? 19.740 -5.533 -41.943 1.00 48.25 150 GLU A N 1
ATOM 1136 C CA . GLU A 1 150 ? 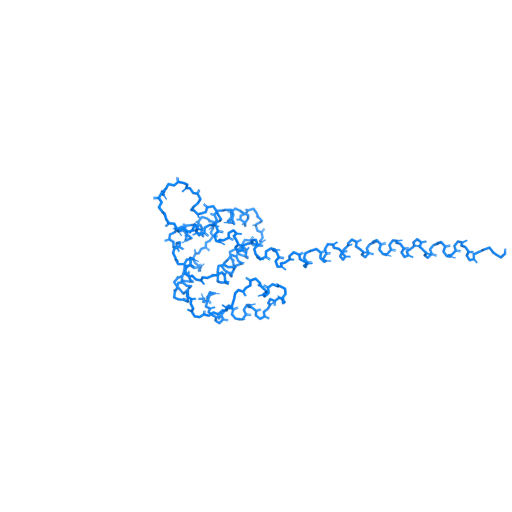20.478 -4.613 -42.814 1.00 48.25 150 GLU A CA 1
ATOM 1137 C C . GLU A 1 150 ? 21.928 -5.065 -43.013 1.00 48.25 150 GLU A C 1
ATOM 1139 O O . GLU A 1 150 ? 22.403 -5.098 -44.146 1.00 48.25 150 GLU A O 1
ATOM 1144 N N . MET A 1 151 ? 22.614 -5.514 -41.956 1.00 47.09 151 MET A N 1
ATOM 1145 C CA . MET A 1 151 ? 23.978 -6.045 -42.069 1.00 47.09 151 MET A CA 1
ATOM 1146 C C . MET A 1 151 ? 24.034 -7.381 -42.828 1.00 47.09 151 MET A C 1
ATOM 1148 O O . MET A 1 151 ? 24.981 -7.607 -43.583 1.00 47.09 151 MET A O 1
ATOM 1152 N N . ALA A 1 152 ? 23.024 -8.249 -42.687 1.00 43.66 152 ALA A N 1
ATOM 1153 C CA . ALA A 1 152 ? 22.914 -9.476 -43.481 1.00 43.66 152 ALA A CA 1
ATOM 1154 C C . ALA A 1 152 ? 22.645 -9.177 -44.969 1.00 43.66 152 ALA A C 1
ATOM 1156 O O . ALA A 1 152 ? 23.305 -9.745 -45.841 1.00 43.66 152 ALA A O 1
ATOM 1157 N N . SER A 1 153 ? 21.752 -8.225 -45.260 1.00 50.88 153 SER A N 1
ATOM 1158 C CA . SER A 1 153 ? 21.456 -7.754 -46.619 1.00 50.88 153 SER A CA 1
ATOM 1159 C C . SER A 1 153 ? 22.680 -7.113 -47.293 1.00 50.88 153 SER A C 1
ATOM 1161 O O . SER A 1 153 ? 22.942 -7.355 -48.472 1.00 50.88 153 SER A O 1
ATOM 1163 N N . ASP A 1 154 ? 23.474 -6.328 -46.559 1.00 48.22 154 ASP A N 1
ATOM 1164 C CA . ASP A 1 154 ? 24.685 -5.688 -47.092 1.00 48.22 154 ASP A CA 1
ATOM 1165 C C . ASP A 1 154 ? 25.820 -6.693 -47.366 1.00 48.22 154 ASP A C 1
ATOM 1167 O O . ASP A 1 154 ? 26.609 -6.517 -48.302 1.00 48.22 154 ASP A O 1
ATOM 1171 N N . MET A 1 155 ? 25.898 -7.780 -46.589 1.00 48.09 155 MET A N 1
ATOM 1172 C CA . MET A 1 155 ? 26.851 -8.868 -46.829 1.00 48.09 155 MET A CA 1
ATOM 1173 C C . MET A 1 155 ? 26.464 -9.734 -48.037 1.00 48.09 155 MET A C 1
ATOM 1175 O O . MET A 1 155 ? 27.349 -10.101 -48.813 1.00 48.09 155 MET A O 1
ATOM 1179 N N . GLU A 1 156 ? 25.175 -10.005 -48.264 1.00 49.97 156 GLU A N 1
ATOM 1180 C CA . GLU A 1 156 ? 24.700 -10.698 -49.476 1.00 49.97 156 GLU A CA 1
ATOM 1181 C C . GLU A 1 156 ? 24.912 -9.856 -50.747 1.00 49.97 156 GLU A C 1
ATOM 1183 O O . GLU A 1 156 ? 25.345 -10.376 -51.779 1.00 49.97 156 GLU A O 1
ATOM 1188 N N . LEU A 1 157 ? 24.715 -8.535 -50.666 1.00 53.03 157 LEU A N 1
ATOM 1189 C CA . LEU A 1 157 ? 24.947 -7.607 -51.780 1.00 53.03 157 LEU A CA 1
ATOM 1190 C C . LEU A 1 157 ? 26.437 -7.425 -52.121 1.00 53.03 157 LEU A C 1
ATOM 1192 O O . LEU A 1 157 ? 26.781 -7.226 -53.291 1.00 53.03 157 LEU A O 1
ATOM 1196 N N . ARG A 1 158 ? 27.342 -7.512 -51.134 1.00 50.84 158 ARG A N 1
ATOM 1197 C CA . ARG A 1 158 ? 28.800 -7.403 -51.348 1.00 50.84 158 ARG A CA 1
ATOM 1198 C C . ARG A 1 158 ? 29.490 -8.729 -51.681 1.00 50.84 158 ARG A C 1
ATOM 1200 O O . ARG A 1 158 ? 30.522 -8.701 -52.344 1.00 50.84 158 ARG A O 1
ATOM 1207 N N . GLY A 1 159 ? 28.928 -9.873 -51.290 1.00 45.09 159 GLY A N 1
ATOM 1208 C CA . GLY A 1 159 ? 29.452 -11.207 -51.622 1.00 45.09 159 GLY A CA 1
ATOM 1209 C C . GLY A 1 159 ? 29.120 -11.703 -53.039 1.00 45.09 159 GLY A C 1
ATOM 1210 O O . GLY A 1 159 ? 29.655 -12.721 -53.472 1.00 45.09 159 GLY A O 1
ATOM 1211 N N . GLY A 1 160 ? 28.251 -10.995 -53.772 1.00 47.38 160 GLY A N 1
A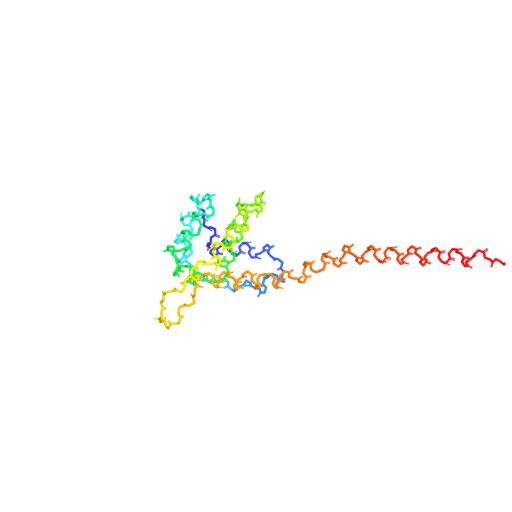TOM 1212 C CA . GLY A 1 160 ? 27.747 -11.397 -55.092 1.00 47.38 160 GLY A CA 1
ATOM 1213 C C . GLY A 1 160 ? 28.506 -10.868 -56.317 1.00 47.38 160 GLY A C 1
ATOM 1214 O O . GLY A 1 160 ? 28.095 -11.154 -57.441 1.00 47.38 160 GLY A O 1
ATOM 1215 N N . ARG A 1 161 ? 29.598 -10.109 -56.158 1.00 39.78 161 ARG A N 1
ATOM 1216 C CA . ARG A 1 161 ? 30.442 -9.689 -57.292 1.00 39.78 161 ARG A CA 1
ATOM 1217 C C . ARG A 1 161 ? 31.761 -10.457 -57.283 1.00 39.78 161 ARG A C 1
ATOM 1219 O O . ARG A 1 161 ? 32.695 -10.085 -56.580 1.00 39.78 161 ARG A O 1
ATOM 1226 N N . LYS A 1 162 ? 31.770 -11.551 -58.051 1.00 43.66 162 LYS A N 1
ATOM 1227 C CA . LYS A 1 162 ? 32.987 -12.153 -58.613 1.00 43.66 162 LYS A CA 1
ATOM 1228 C C . LYS A 1 162 ? 33.739 -11.144 -59.474 1.00 43.66 162 LYS A C 1
ATOM 1230 O O . LYS A 1 162 ? 33.052 -10.326 -60.128 1.00 43.66 162 LYS A O 1
#

pLDDT: mean 74.9, std 17.76, range [33.97, 93.5]

Foldseek 3Di:
DLCLALVNLVVVLVPDDPLLVVLQDDRDCWLRVLSNVLSVCVVVDQALVSLLVSCLVSVVSLVRSDLSSLVSVLVVLLVSCVVPPVRNVVSLVSLLCRPVDDDDPDDDDDGSSVSSVVSVVSSCVSCVVVVVVVVCVVVVCVVCVVVVVVVVVVCVVVVPDD